Protein AF-A0A0A0IX24-F1 (afdb_monomer)

pLDDT: mean 94.9, std 3.78, range [80.94, 98.5]

Sequence (81 aa):
LAQNGDAVLVDVRSAEERKFVGHIPGTVHVPWATGTSLTRNPRFVRELEAKVASAGGKDAVVLLLCRSGKRSALAAEAAAK

Mean predicted aligned error: 2.62 Å

Secondary structure (DSSP, 8-state):
-GGGTSSEEEE-S-HHHHHHH---TT-EE--SEETTTTEE-TTHHHHHHHHHGGGTGGG--EEEE-SSSHHHHHHHHHH--

Foldseek 3Di:
DPVVLQAAEEEQDEPVCCVPVNDDPPHHYQHCAYDPVRHGDPCRLVVVQVRCVVQVRLPGHYDYDYDPCPSSVVSVVVNVD

Radius of gyration: 12.0 Å; Cα contacts (8 Å, |Δi|>4): 113; chains: 1; bounding box: 24×26×27 Å

InterPro domains:
  IPR001763 Rhodanese-like domain [PF00581] (3-79)
  IPR001763 Rhodanese-like domain [PS50206] (3-81)
  IPR036873 Rhodanese-like domain superfamily [G3DSA:3.40.250.10] (1-81)
  IPR036873 Rhodanese-like domain superfamily [SSF52821] (2-79)
  IPR052367 Thiosulfate Sulfurtransferase/Rhodanese-like Domain-Containing Protein [PTHR45431] (7-77)

Solvent-accessible surface area (backbone atoms only — not comparable to full-atom values): 4763 Å² total; per-residue (Å²): 84,58,94,72,68,65,26,49,44,31,38,32,47,25,69,64,54,39,70,76,77,48,76,70,86,91,49,46,79,49,39,52,20,42,66,95,84,52,44,75,40,91,56,37,59,65,52,43,50,65,69,33,45,91,61,56,35,91,77,32,49,74,44,65,38,46,95,80,50,67,64,24,50,56,50,48,60,61,66,76,108

Organism: NCBI:txid1385519

Nearest PDB structures (foldseek):
  8w14-assembly1_B-2  TM=9.873E-01  e=1.596E-09  Acinetobacter baumannii 118362
  8w14-assembly1_A  TM=9.878E-01  e=1.705E-09  Acinetobacter baumannii 118362
  7y4d-assembly2_B  TM=5.767E-01  e=3.417E-01  Homo sapiens
  6g86-assembly1_A  TM=5.475E-01  e=1.457E+00  Saccharomyces cerevisiae
  4erc-assembly1_A  TM=4.656E-01  e=1.662E+00  Homo sapiens

Structure (mmCIF, N/CA/C/O backbone):
data_AF-A0A0A0IX24-F1
#
_entry.id   AF-A0A0A0IX24-F1
#
loop_
_atom_site.group_PDB
_atom_site.id
_atom_site.type_symbol
_atom_site.label_atom_id
_atom_site.label_alt_id
_atom_site.label_comp_id
_atom_site.label_asym_id
_atom_site.label_entity_id
_atom_site.label_seq_id
_atom_site.pdbx_PDB_ins_code
_atom_site.Cartn_x
_atom_site.Cartn_y
_atom_site.Cartn_z
_atom_site.occupancy
_atom_site.B_iso_or_equiv
_atom_site.auth_seq_id
_atom_site.auth_comp_id
_atom_site.auth_asym_id
_atom_site.auth_atom_id
_atom_site.pdbx_PDB_model_num
ATOM 1 N N . LEU A 1 1 ? -12.866 9.557 4.182 1.00 81.75 1 LEU A N 1
ATOM 2 C CA . LEU A 1 1 ? -11.958 8.448 4.555 1.00 81.75 1 LEU A CA 1
ATOM 3 C C . LEU A 1 1 ? -10.516 8.931 4.665 1.00 81.75 1 LEU A C 1
ATOM 5 O O . LEU A 1 1 ? -10.228 9.577 5.654 1.00 81.75 1 LEU A O 1
ATOM 9 N N . ALA A 1 2 ? -9.628 8.737 3.678 1.00 83.81 2 ALA A N 1
ATOM 10 C CA . ALA A 1 2 ? -8.201 9.070 3.857 1.00 83.81 2 ALA A CA 1
ATOM 11 C C . ALA A 1 2 ? -7.926 10.555 4.173 1.00 83.81 2 ALA A C 1
ATOM 13 O O . ALA A 1 2 ? -7.222 10.858 5.126 1.00 83.81 2 ALA A O 1
ATOM 14 N N . GLN A 1 3 ? -8.517 11.490 3.420 1.00 86.12 3 GLN A N 1
ATOM 15 C CA . GLN A 1 3 ? -8.351 12.932 3.682 1.00 86.12 3 GLN A CA 1
ATOM 16 C C . GLN A 1 3 ? -8.993 13.385 5.003 1.00 86.12 3 GLN A C 1
ATOM 18 O O . GLN A 1 3 ? -8.581 14.389 5.569 1.00 86.12 3 GLN A O 1
ATOM 23 N N . ASN A 1 4 ? -9.972 12.629 5.503 1.00 88.94 4 ASN A N 1
ATOM 24 C CA . ASN A 1 4 ? -10.671 12.921 6.754 1.00 88.94 4 ASN A CA 1
ATOM 25 C C . ASN A 1 4 ? -9.963 12.299 7.971 1.00 88.94 4 ASN A C 1
ATOM 27 O O . ASN A 1 4 ? -10.409 12.498 9.092 1.00 88.94 4 ASN A O 1
ATOM 31 N N . GLY A 1 5 ? -8.898 11.516 7.760 1.00 87.25 5 GLY A N 1
ATOM 32 C 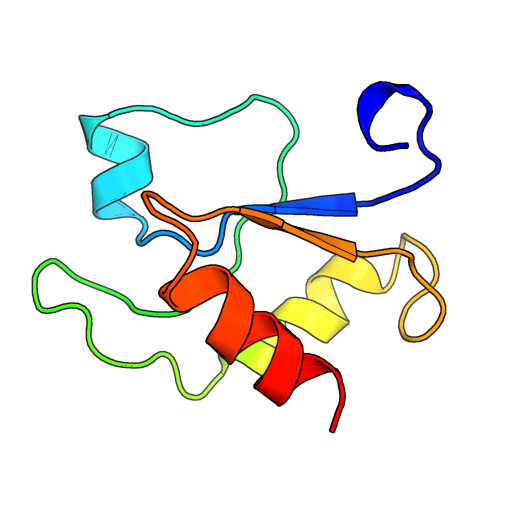CA . GLY A 1 5 ? -8.218 10.775 8.823 1.00 87.25 5 GLY A CA 1
ATOM 33 C C . GLY A 1 5 ? -8.891 9.457 9.225 1.00 87.25 5 GLY A C 1
ATOM 34 O O . GLY A 1 5 ? -8.333 8.735 10.041 1.00 87.25 5 GLY A O 1
ATOM 35 N N . ASP A 1 6 ? -10.026 9.088 8.621 1.00 92.31 6 ASP A N 1
ATOM 36 C CA . ASP A 1 6 ? -10.752 7.851 8.963 1.00 92.31 6 ASP A CA 1
ATOM 37 C C . ASP A 1 6 ? -10.072 6.577 8.430 1.00 92.31 6 ASP A C 1
ATOM 39 O O . ASP A 1 6 ? -10.530 5.473 8.708 1.00 92.31 6 ASP A O 1
ATOM 43 N N . ALA A 1 7 ? -9.049 6.708 7.577 1.00 95.12 7 ALA A N 1
ATOM 44 C CA . ALA A 1 7 ? -8.366 5.571 6.966 1.00 95.12 7 ALA A CA 1
ATOM 45 C C . ALA A 1 7 ? -6.905 5.875 6.620 1.00 95.12 7 ALA A C 1
ATOM 47 O O . ALA A 1 7 ? -6.564 6.988 6.213 1.00 95.12 7 ALA A O 1
ATOM 48 N N . VAL A 1 8 ? -6.058 4.845 6.671 1.00 96.12 8 VAL A N 1
ATOM 49 C CA . VAL A 1 8 ? -4.660 4.915 6.231 1.00 96.12 8 VAL A CA 1
ATOM 50 C C . VAL A 1 8 ? -4.563 4.525 4.762 1.00 96.12 8 VAL A C 1
ATOM 52 O O . VAL A 1 8 ? -4.897 3.403 4.384 1.00 96.12 8 VAL A O 1
ATOM 55 N N . LEU A 1 9 ? -4.066 5.436 3.924 1.00 97.44 9 LEU A N 1
ATOM 56 C CA . LEU A 1 9 ? -3.769 5.135 2.526 1.00 97.44 9 LEU A CA 1
ATOM 57 C C . LEU A 1 9 ? -2.357 4.547 2.400 1.00 97.44 9 LEU A C 1
ATOM 59 O O . LEU A 1 9 ? -1.361 5.211 2.699 1.00 97.44 9 LEU A O 1
ATOM 63 N N . VAL A 1 10 ? -2.283 3.304 1.929 1.00 97.94 10 VAL A N 1
ATOM 64 C CA . VAL A 1 10 ? -1.046 2.544 1.749 1.00 97.94 10 VAL A CA 1
ATOM 65 C C . VAL A 1 10 ? -0.796 2.321 0.258 1.00 97.94 10 VAL A C 1
ATOM 67 O O . VAL A 1 10 ? -1.568 1.656 -0.433 1.00 97.94 10 VAL A O 1
ATOM 70 N N . ASP A 1 11 ? 0.309 2.860 -0.249 1.00 98.31 11 ASP A N 1
ATOM 71 C CA . ASP A 1 11 ? 0.806 2.578 -1.595 1.00 98.31 11 ASP A CA 1
ATOM 72 C C . ASP A 1 11 ? 1.565 1.245 -1.568 1.00 98.31 11 ASP A C 1
ATOM 74 O O . ASP A 1 11 ? 2.554 1.103 -0.842 1.00 98.31 11 ASP A O 1
ATOM 78 N N . VAL A 1 12 ? 1.100 0.261 -2.344 1.00 98.50 12 VAL A N 1
ATOM 79 C CA . VAL A 1 12 ? 1.736 -1.063 -2.447 1.00 98.50 12 VAL A CA 1
ATOM 80 C C . VAL A 1 12 ? 2.584 -1.237 -3.705 1.00 98.50 12 VAL A C 1
ATOM 82 O O . VAL A 1 12 ? 3.075 -2.337 -3.982 1.00 98.50 12 VAL A O 1
ATOM 85 N N . ARG A 1 13 ? 2.756 -0.170 -4.495 1.00 98.00 13 ARG A N 1
ATOM 86 C CA . ARG A 1 13 ? 3.655 -0.169 -5.656 1.00 98.00 13 ARG A CA 1
ATOM 87 C C . ARG A 1 13 ? 5.109 -0.341 -5.228 1.00 98.00 13 ARG A C 1
ATOM 89 O O . ARG A 1 13 ? 5.476 -0.133 -4.067 1.00 98.00 13 ARG A O 1
ATOM 96 N N . SER A 1 14 ? 5.950 -0.716 -6.185 1.00 97.44 14 SER A N 1
ATOM 97 C CA . SER A 1 14 ? 7.382 -0.825 -5.940 1.00 97.44 14 SER A CA 1
ATOM 98 C C . SER A 1 14 ? 7.999 0.555 -5.658 1.00 97.44 14 SER A C 1
ATOM 100 O O . SER A 1 14 ? 7.409 1.603 -5.951 1.00 97.44 14 SER A O 1
ATOM 102 N N . ALA A 1 15 ? 9.193 0.577 -5.063 1.00 96.62 15 ALA A N 1
ATOM 103 C CA . ALA A 1 15 ? 9.909 1.829 -4.816 1.00 96.62 15 ALA A CA 1
ATOM 104 C C . ALA A 1 15 ? 10.262 2.545 -6.133 1.00 96.62 15 ALA A C 1
ATOM 106 O O . ALA A 1 15 ? 10.186 3.769 -6.219 1.00 96.62 15 ALA A O 1
ATOM 107 N N . GLU A 1 16 ? 10.581 1.771 -7.169 1.00 95.62 16 GLU A N 1
ATOM 108 C CA . GLU A 1 16 ? 10.906 2.240 -8.513 1.00 95.62 16 GLU A CA 1
ATOM 109 C C . GLU A 1 16 ? 9.705 2.958 -9.138 1.00 95.62 16 GLU A C 1
ATOM 111 O O . GLU A 1 16 ? 9.838 4.090 -9.597 1.00 95.62 16 GLU A O 1
ATOM 116 N N . GLU A 1 17 ? 8.506 2.367 -9.076 1.00 96.00 17 GLU A N 1
ATOM 117 C CA . GLU A 1 17 ? 7.284 3.014 -9.571 1.00 96.00 17 GLU A CA 1
ATOM 118 C C . GLU A 1 17 ? 7.032 4.363 -8.887 1.00 96.00 17 GLU A C 1
ATOM 120 O O . GLU A 1 17 ? 6.714 5.346 -9.559 1.00 96.00 17 GLU A O 1
ATOM 125 N N . ARG A 1 18 ? 7.208 4.437 -7.559 1.00 96.31 18 ARG A N 1
ATOM 126 C CA . ARG A 1 18 ? 7.047 5.693 -6.805 1.00 96.31 18 ARG A CA 1
ATOM 127 C C . ARG A 1 18 ? 8.108 6.726 -7.169 1.00 96.31 18 ARG A C 1
ATOM 129 O O . ARG A 1 18 ? 7.803 7.917 -7.185 1.00 96.31 18 ARG A O 1
ATOM 136 N N . LYS A 1 19 ? 9.339 6.287 -7.447 1.00 95.06 19 LYS A N 1
ATOM 137 C CA . LYS A 1 19 ? 10.451 7.172 -7.806 1.00 95.06 19 LYS A CA 1
ATOM 138 C C . LYS A 1 19 ? 10.295 7.754 -9.210 1.00 95.06 19 LYS A C 1
ATOM 140 O O . LYS A 1 19 ? 10.556 8.939 -9.381 1.00 95.06 19 LYS A O 1
ATOM 145 N N . PHE A 1 20 ? 9.883 6.942 -10.184 1.00 93.69 20 PHE A N 1
ATOM 146 C CA . PHE A 1 20 ? 9.812 7.354 -11.589 1.00 93.69 20 PHE A CA 1
ATOM 147 C C . PHE A 1 20 ? 8.494 8.036 -11.966 1.00 93.69 20 PHE A C 1
ATOM 149 O O . PHE A 1 20 ? 8.502 8.940 -12.793 1.00 93.69 20 PHE A O 1
ATOM 156 N N . VAL A 1 21 ? 7.370 7.622 -11.372 1.00 95.06 21 VAL A N 1
ATOM 157 C CA . VAL A 1 21 ? 6.034 8.155 -11.712 1.00 95.06 21 VAL A CA 1
ATOM 158 C C . VAL A 1 21 ? 5.535 9.154 -10.667 1.00 95.06 21 VAL A C 1
ATOM 160 O O . VAL A 1 21 ? 4.664 9.972 -10.945 1.00 95.06 21 VAL A O 1
ATOM 163 N N . GLY A 1 22 ? 6.079 9.098 -9.452 1.00 96.38 22 GLY A N 1
ATOM 164 C CA . GLY A 1 22 ? 5.596 9.862 -8.309 1.00 96.38 22 GLY A CA 1
ATOM 165 C C . G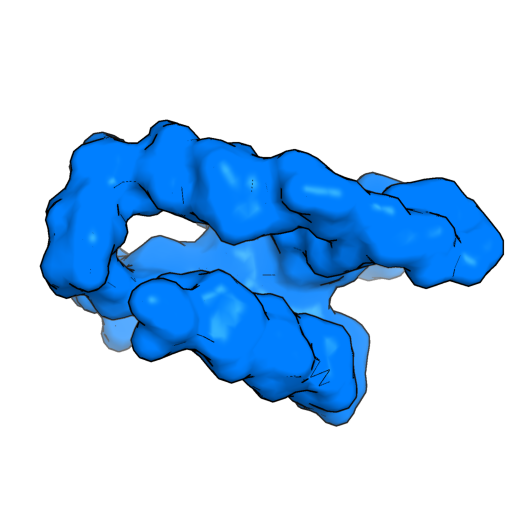LY A 1 22 ? 4.633 9.066 -7.429 1.00 96.38 22 GLY A C 1
ATOM 166 O O . GLY A 1 22 ? 4.355 7.878 -7.640 1.00 96.38 22 GLY A O 1
ATOM 167 N N . HIS A 1 23 ? 4.141 9.725 -6.386 1.00 96.75 23 HIS A N 1
ATOM 168 C CA . HIS A 1 23 ? 3.260 9.141 -5.380 1.00 96.75 23 HIS A CA 1
ATOM 169 C C . HIS A 1 23 ? 2.363 10.211 -4.762 1.00 96.75 23 HIS A C 1
ATOM 171 O O . HIS A 1 23 ? 2.635 11.404 -4.872 1.00 96.75 23 HIS A O 1
ATOM 177 N N . ILE A 1 24 ? 1.304 9.763 -4.094 1.00 95.06 24 ILE A N 1
ATOM 178 C CA . ILE A 1 24 ? 0.401 10.646 -3.362 1.00 95.06 24 ILE A CA 1
ATOM 179 C C . ILE A 1 24 ? 1.096 11.055 -2.049 1.00 95.06 24 ILE A C 1
ATOM 181 O O . ILE A 1 24 ? 1.539 10.174 -1.307 1.00 95.06 24 ILE A O 1
ATOM 185 N N . PRO A 1 25 ? 1.231 12.355 -1.738 1.00 93.38 25 PRO A N 1
ATOM 186 C CA . PRO A 1 25 ? 1.808 12.796 -0.471 1.00 93.38 25 PRO A CA 1
ATOM 187 C C . PRO A 1 25 ? 1.056 12.228 0.739 1.00 93.38 25 PRO A C 1
ATOM 189 O O . PRO A 1 25 ? -0.160 12.059 0.703 1.00 93.38 25 PRO A O 1
ATOM 192 N N . GLY A 1 26 ? 1.781 11.924 1.816 1.00 91.12 26 GLY A N 1
ATOM 193 C CA . GLY A 1 26 ? 1.196 11.403 3.058 1.00 91.12 26 GLY A CA 1
ATOM 194 C C . GLY A 1 26 ? 0.847 9.909 3.047 1.00 91.12 26 GLY A C 1
ATOM 195 O O . GLY A 1 26 ? 0.487 9.373 4.091 1.00 91.12 26 GLY A O 1
ATOM 196 N N . THR A 1 27 ? 0.993 9.202 1.921 1.00 95.25 27 THR A N 1
ATOM 197 C CA . THR A 1 27 ? 0.768 7.748 1.900 1.00 95.25 27 THR A CA 1
ATOM 198 C C . THR A 1 27 ? 1.873 6.986 2.609 1.00 95.25 27 THR A C 1
ATOM 200 O O . THR A 1 27 ? 3.063 7.234 2.381 1.00 95.25 27 THR A O 1
ATOM 203 N N . VAL A 1 28 ? 1.476 5.963 3.356 1.00 96.75 28 VAL A N 1
ATOM 204 C CA . VAL A 1 28 ? 2.382 4.928 3.853 1.00 96.75 28 VAL A CA 1
ATOM 205 C C . VAL A 1 28 ? 2.825 4.054 2.680 1.00 96.75 28 VAL A C 1
ATOM 207 O O . VAL A 1 28 ? 2.045 3.770 1.776 1.00 96.75 28 VAL A O 1
ATOM 210 N N . HIS A 1 29 ? 4.082 3.613 2.674 1.00 97.88 29 HIS A N 1
ATOM 211 C CA . HIS A 1 29 ? 4.602 2.730 1.630 1.00 97.88 29 HIS A CA 1
ATOM 212 C C . HIS A 1 29 ? 4.955 1.366 2.194 1.00 97.88 29 HIS A C 1
ATOM 214 O O . HIS A 1 29 ? 5.800 1.264 3.085 1.00 97.88 29 HIS A O 1
ATOM 220 N N . VAL A 1 30 ? 4.312 0.336 1.646 1.00 98.19 30 VAL A N 1
ATOM 221 C CA . VAL A 1 30 ? 4.585 -1.071 1.951 1.00 98.19 30 VAL A CA 1
ATOM 222 C C . VAL A 1 30 ? 4.535 -1.837 0.631 1.00 98.19 30 VAL A C 1
ATOM 224 O O . VAL A 1 30 ? 3.451 -2.193 0.168 1.00 98.19 30 VAL A O 1
ATOM 227 N N . PRO A 1 31 ? 5.679 -2.055 -0.037 1.00 97.94 31 PRO A N 1
ATOM 228 C CA . PRO A 1 31 ? 5.684 -2.627 -1.373 1.00 97.94 31 PRO A CA 1
ATOM 229 C C . PRO A 1 31 ? 5.175 -4.070 -1.343 1.00 97.94 31 PRO A C 1
ATOM 231 O O . PRO A 1 31 ? 5.724 -4.925 -0.643 1.00 97.94 31 PRO A O 1
ATOM 234 N N . TRP A 1 32 ? 4.164 -4.360 -2.163 1.00 98.25 32 TRP A N 1
ATOM 235 C CA . TRP A 1 32 ? 3.715 -5.730 -2.423 1.00 98.25 32 TRP A CA 1
ATOM 236 C C . TRP A 1 32 ? 4.801 -6.554 -3.117 1.00 98.25 32 TRP A C 1
ATOM 238 O O . TRP A 1 32 ? 4.959 -7.752 -2.881 1.00 98.25 32 TRP A O 1
ATOM 248 N N . ALA A 1 33 ? 5.558 -5.890 -3.983 1.00 97.31 33 ALA A N 1
ATOM 249 C CA . ALA A 1 33 ? 6.657 -6.451 -4.738 1.00 97.31 33 ALA A CA 1
ATOM 250 C C . ALA A 1 33 ? 7.776 -5.413 -4.881 1.00 97.31 33 ALA A C 1
ATOM 252 O O . ALA A 1 33 ? 7.512 -4.208 -4.876 1.00 97.31 33 ALA A O 1
ATOM 253 N N . THR A 1 34 ? 9.013 -5.882 -5.003 1.00 94.06 34 THR A N 1
ATOM 254 C CA . THR A 1 34 ? 10.221 -5.053 -5.041 1.00 94.06 34 THR A CA 1
ATOM 255 C C . THR A 1 34 ? 10.984 -5.230 -6.349 1.00 94.06 34 THR A C 1
ATOM 257 O O . THR A 1 34 ? 10.896 -6.271 -7.007 1.00 94.06 34 THR A O 1
ATOM 260 N N . GLY A 1 35 ? 11.758 -4.205 -6.712 1.00 89.81 35 GLY A N 1
ATOM 261 C CA . GLY A 1 35 ? 1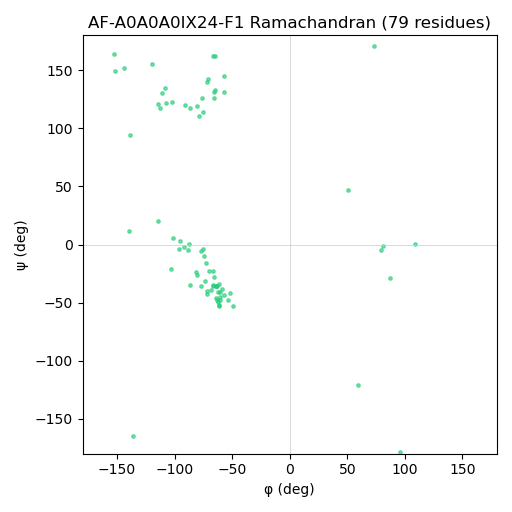2.555 -4.213 -7.928 1.00 89.81 35 GLY A CA 1
ATOM 262 C C . GLY A 1 35 ? 11.720 -4.057 -9.196 1.00 89.81 35 GLY A C 1
ATOM 263 O O . GLY A 1 35 ? 10.490 -4.160 -9.206 1.00 89.81 35 GLY A O 1
ATOM 264 N N . THR A 1 36 ? 12.420 -3.865 -10.309 1.00 88.94 36 THR A N 1
ATOM 265 C CA . THR A 1 36 ? 11.824 -3.806 -11.651 1.00 88.94 36 THR A CA 1
ATOM 266 C C . THR A 1 36 ? 11.212 -5.140 -12.080 1.00 88.94 36 THR A C 1
ATOM 268 O O . THR A 1 36 ? 10.235 -5.152 -12.822 1.00 88.94 36 THR A O 1
ATOM 271 N N . SER A 1 37 ? 11.728 -6.256 -11.559 1.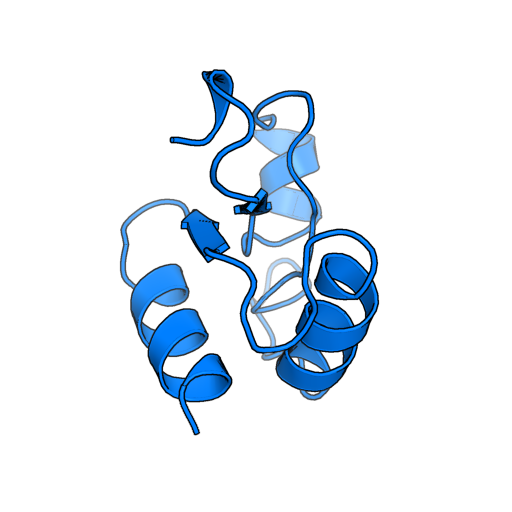00 93.12 37 SER A N 1
ATOM 272 C CA . SER A 1 37 ? 11.190 -7.601 -11.796 1.00 93.12 37 SER A CA 1
ATOM 273 C C . SER A 1 37 ? 9.907 -7.906 -11.014 1.00 93.12 37 SER A C 1
ATOM 275 O O . SER A 1 37 ? 9.340 -8.981 -11.193 1.00 93.12 37 SER A O 1
ATOM 277 N N . LEU A 1 38 ? 9.441 -6.993 -10.148 1.00 93.75 38 LEU A N 1
ATOM 278 C CA . LEU A 1 38 ? 8.270 -7.182 -9.283 1.00 93.75 38 LEU A CA 1
ATOM 279 C C . LEU A 1 38 ? 8.323 -8.499 -8.488 1.00 93.75 38 LEU A C 1
ATOM 281 O O . LEU A 1 38 ? 7.330 -9.225 -8.373 1.00 93.75 38 LEU A O 1
ATOM 285 N N . THR A 1 39 ? 9.478 -8.777 -7.884 1.00 96.44 39 THR A N 1
ATOM 286 C CA . THR A 1 39 ? 9.660 -9.934 -7.007 1.00 96.44 39 THR A CA 1
ATOM 287 C C . THR A 1 39 ? 8.799 -9.772 -5.762 1.00 96.44 39 THR A C 1
ATOM 289 O O . THR A 1 39 ? 8.803 -8.719 -5.123 1.00 96.44 39 THR A O 1
ATOM 292 N N . ARG A 1 40 ? 8.040 -10.811 -5.402 1.00 97.06 40 ARG A N 1
ATOM 293 C CA . ARG A 1 40 ? 7.125 -10.763 -4.258 1.00 97.06 40 ARG A CA 1
ATOM 294 C C . ARG A 1 40 ? 7.870 -10.408 -2.965 1.00 97.06 40 ARG A C 1
ATOM 296 O O . ARG A 1 40 ? 8.866 -11.044 -2.644 1.00 97.06 40 ARG A O 1
ATOM 303 N N . ASN A 1 41 ? 7.348 -9.446 -2.198 1.00 97.56 41 ASN A N 1
ATOM 304 C CA . ASN A 1 41 ? 7.835 -9.148 -0.855 1.00 97.56 41 ASN A CA 1
ATOM 305 C C . ASN A 1 41 ? 7.270 -10.174 0.151 1.00 97.56 41 ASN A C 1
ATOM 307 O O . ASN A 1 41 ? 6.066 -10.140 0.433 1.00 97.56 41 ASN A O 1
ATOM 311 N N . PRO A 1 42 ? 8.094 -11.074 0.725 1.00 96.81 42 PRO A N 1
ATOM 312 C CA . PRO A 1 42 ? 7.622 -12.058 1.700 1.00 96.81 42 PRO A CA 1
ATOM 313 C C . PRO A 1 42 ? 7.288 -11.430 3.060 1.00 96.81 42 PRO A C 1
ATOM 315 O O . PRO A 1 42 ? 6.615 -12.048 3.876 1.00 96.81 42 PRO A O 1
ATOM 318 N N . ARG A 1 43 ? 7.740 -10.196 3.317 1.00 97.19 43 ARG A N 1
ATOM 319 C CA . ARG A 1 43 ? 7.535 -9.485 4.586 1.00 97.19 43 ARG A CA 1
ATOM 320 C C . ARG A 1 43 ? 6.324 -8.555 4.567 1.00 97.19 43 ARG A C 1
ATOM 322 O O . ARG A 1 43 ? 6.091 -7.882 5.563 1.00 97.19 43 ARG A O 1
ATOM 329 N N . PHE A 1 44 ? 5.562 -8.530 3.470 1.00 98.00 44 PHE A N 1
ATOM 330 C CA . PHE A 1 44 ? 4.486 -7.562 3.245 1.00 98.00 44 PHE A CA 1
ATOM 331 C C . PHE A 1 44 ? 3.518 -7.439 4.429 1.00 98.00 44 PHE A C 1
ATOM 333 O O . PHE A 1 44 ? 3.319 -6.337 4.921 1.00 98.00 44 PHE A O 1
ATOM 340 N N . VAL A 1 45 ? 2.954 -8.554 4.908 1.00 97.19 45 VAL A N 1
ATOM 341 C CA . VAL A 1 45 ? 1.947 -8.535 5.987 1.00 97.19 45 VAL A CA 1
ATOM 342 C C . VAL A 1 45 ? 2.541 -7.954 7.268 1.00 97.19 45 VAL A C 1
ATOM 344 O O . VAL A 1 45 ? 2.007 -6.998 7.816 1.00 97.19 45 VAL A O 1
ATOM 347 N N . ARG A 1 46 ? 3.716 -8.443 7.677 1.00 96.88 46 ARG A N 1
ATOM 348 C CA . ARG A 1 46 ? 4.417 -7.951 8.871 1.00 96.88 46 ARG A CA 1
ATOM 349 C C . ARG A 1 46 ? 4.764 -6.462 8.772 1.00 96.88 46 ARG A C 1
ATOM 351 O O . ARG A 1 46 ? 4.682 -5.732 9.753 1.00 96.88 46 ARG A O 1
ATOM 358 N N . GLU A 1 47 ? 5.206 -6.012 7.600 1.00 97.62 47 GLU A N 1
ATOM 359 C CA . GLU A 1 47 ? 5.522 -4.601 7.358 1.00 97.62 47 GLU A CA 1
ATOM 360 C C . GLU A 1 47 ? 4.263 -3.731 7.369 1.00 97.62 47 GLU A C 1
ATOM 362 O O . GLU A 1 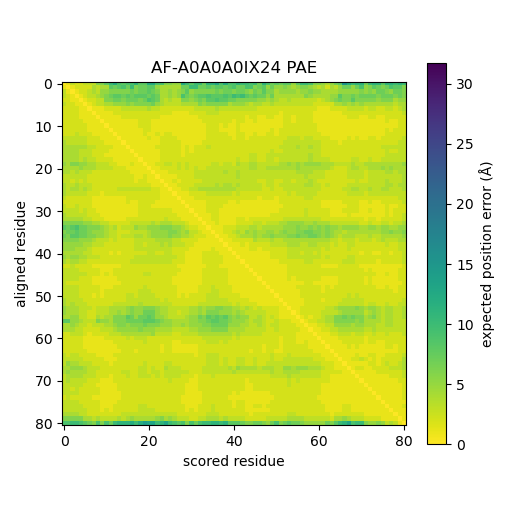47 ? 4.300 -2.634 7.924 1.00 97.62 47 GLU A O 1
ATOM 367 N N . LEU A 1 48 ? 3.156 -4.225 6.809 1.00 97.31 48 LEU A N 1
ATOM 368 C CA . LEU A 1 48 ? 1.863 -3.551 6.841 1.00 97.31 48 LEU A CA 1
ATOM 369 C C . LEU A 1 48 ? 1.379 -3.376 8.279 1.00 97.31 48 LEU A C 1
ATOM 371 O O . LEU A 1 48 ? 1.133 -2.243 8.683 1.00 97.31 48 LEU A O 1
ATOM 375 N N . GLU A 1 49 ? 1.327 -4.458 9.059 1.00 96.12 49 GLU A N 1
ATOM 376 C CA . GLU A 1 49 ? 0.921 -4.437 10.470 1.00 96.12 49 GLU A CA 1
ATOM 377 C C . GLU A 1 49 ? 1.743 -3.429 11.280 1.00 96.12 49 GLU A C 1
ATOM 379 O O . GLU A 1 49 ? 1.189 -2.578 11.976 1.00 96.12 49 GLU A O 1
ATOM 384 N N . ALA A 1 50 ? 3.071 -3.457 11.129 1.00 96.62 50 ALA A N 1
ATOM 385 C CA . ALA A 1 50 ? 3.956 -2.526 11.823 1.00 96.62 50 ALA A CA 1
ATOM 386 C C . ALA A 1 50 ? 3.694 -1.060 11.438 1.00 96.62 50 ALA A C 1
ATOM 388 O O . ALA A 1 50 ? 3.835 -0.164 12.270 1.00 96.62 50 ALA A O 1
ATOM 389 N N . LYS A 1 51 ? 3.319 -0.796 10.182 1.00 96.19 51 LYS A N 1
ATOM 390 C CA . LYS A 1 51 ? 3.066 0.561 9.685 1.00 96.19 51 LYS A CA 1
ATOM 391 C C . LYS A 1 51 ? 1.687 1.104 10.051 1.00 96.19 51 LYS A C 1
ATOM 393 O O . LYS A 1 51 ? 1.550 2.321 10.130 1.00 96.19 51 LYS A O 1
ATOM 398 N N . VAL A 1 52 ? 0.697 0.242 10.275 1.00 95.88 52 VAL A N 1
ATOM 399 C CA . VAL A 1 52 ? -0.659 0.654 10.684 1.00 95.88 52 VAL A CA 1
ATOM 400 C C . VAL A 1 52 ? -0.875 0.581 12.198 1.00 95.88 52 VAL A C 1
ATOM 402 O O . VAL A 1 52 ? -1.911 1.021 12.689 1.00 95.88 52 VAL A O 1
ATOM 405 N N . ALA A 1 53 ? 0.113 0.098 12.960 1.00 95.38 53 ALA A N 1
ATOM 406 C CA . ALA A 1 53 ? 0.049 -0.028 14.417 1.00 95.38 53 ALA A CA 1
ATOM 407 C C . ALA A 1 53 ? -0.365 1.274 15.128 1.00 95.38 53 ALA A C 1
ATOM 409 O O . ALA A 1 53 ? -1.209 1.245 16.019 1.00 95.38 53 ALA A O 1
ATOM 410 N N . SER A 1 54 ? 0.158 2.429 14.703 1.00 91.12 54 SER A N 1
ATOM 411 C CA . SER A 1 54 ? -0.188 3.733 15.292 1.00 91.12 54 SER A CA 1
ATOM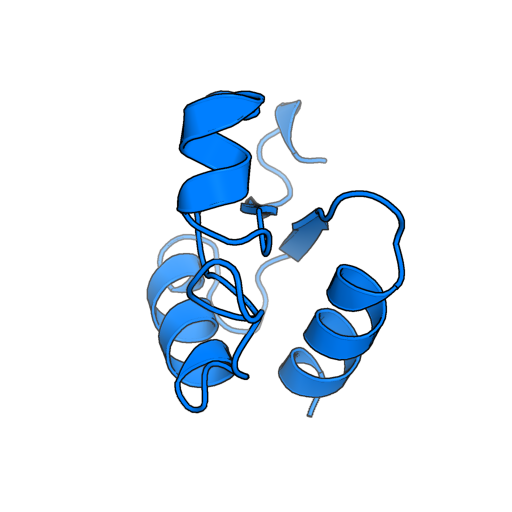 412 C C . SER A 1 54 ? -1.549 4.285 14.850 1.00 91.12 54 SER A C 1
ATOM 414 O O . SER A 1 54 ? -1.957 5.335 15.331 1.00 91.12 54 SER A O 1
ATOM 416 N N . ALA A 1 55 ? -2.226 3.621 13.913 1.00 90.25 55 ALA A N 1
ATOM 417 C CA . ALA A 1 55 ? -3.487 4.054 13.315 1.00 90.25 55 ALA A CA 1
ATOM 418 C C . ALA A 1 55 ? -4.664 3.121 13.660 1.00 90.25 55 ALA A C 1
ATOM 420 O O . ALA A 1 55 ? -5.665 3.109 12.951 1.00 90.25 55 ALA A O 1
ATOM 421 N N . GLY A 1 56 ? -4.531 2.324 14.726 1.00 91.19 56 GLY A N 1
ATOM 422 C CA . GLY A 1 56 ? -5.539 1.347 15.159 1.00 91.19 56 GLY A CA 1
ATOM 423 C C . GLY A 1 56 ? -5.142 -0.115 14.938 1.00 91.19 56 GLY A C 1
ATOM 424 O O . GLY A 1 56 ? -5.902 -1.012 15.285 1.00 91.19 56 GLY A O 1
ATOM 425 N N . GLY A 1 57 ? -3.949 -0.388 14.394 1.00 90.81 57 GLY A N 1
ATOM 426 C CA . GLY A 1 57 ? -3.444 -1.753 14.240 1.00 90.81 57 GLY A CA 1
ATOM 427 C C . GLY A 1 57 ? -4.362 -2.613 13.372 1.00 90.81 57 GLY A C 1
ATOM 428 O O . GLY A 1 57 ? -4.603 -2.280 12.215 1.00 90.81 57 GLY A O 1
ATOM 429 N N . LYS A 1 58 ? -4.864 -3.722 13.927 1.00 88.56 58 LYS A N 1
ATOM 430 C CA . LYS A 1 58 ? -5.762 -4.648 13.217 1.00 88.56 58 LYS A CA 1
ATOM 431 C C . LYS A 1 58 ? -7.158 -4.073 12.960 1.00 88.56 58 LYS A C 1
ATOM 433 O O . LYS A 1 58 ? -7.810 -4.510 12.020 1.00 88.56 58 LYS A O 1
ATOM 438 N N . ASP A 1 59 ? -7.574 -3.082 13.745 1.00 91.69 59 ASP A N 1
ATOM 439 C CA . ASP A 1 59 ? -8.867 -2.407 13.596 1.00 91.69 59 ASP A CA 1
ATOM 440 C C . ASP A 1 59 ? -8.775 -1.167 12.688 1.00 91.69 59 ASP A C 1
ATOM 442 O O . ASP A 1 59 ? -9.776 -0.499 12.422 1.00 91.69 59 ASP A O 1
ATOM 446 N N . ALA A 1 60 ? -7.573 -0.836 12.202 1.00 94.38 60 ALA A N 1
ATOM 447 C CA . ALA A 1 60 ? -7.368 0.293 11.310 1.00 94.38 60 ALA A CA 1
ATOM 448 C C . ALA A 1 60 ? -8.086 0.069 9.970 1.00 94.38 60 ALA A C 1
ATOM 450 O O . ALA A 1 60 ? -7.920 -0.963 9.316 1.00 94.38 60 ALA A O 1
ATOM 451 N N . VAL A 1 61 ? -8.812 1.082 9.493 1.00 95.88 61 VAL A N 1
ATOM 452 C CA . VAL A 1 61 ? -9.334 1.078 8.122 1.00 95.88 61 VAL A CA 1
ATOM 453 C C . VAL A 1 61 ? -8.180 1.379 7.166 1.00 95.88 61 VAL A C 1
ATOM 455 O O . VAL A 1 61 ? -7.619 2.477 7.166 1.00 95.88 61 VAL A O 1
ATOM 458 N N . VAL A 1 62 ? -7.816 0.405 6.332 1.00 96.88 62 VAL A N 1
ATOM 459 C CA . VAL A 1 62 ? -6.693 0.517 5.389 1.00 96.88 62 VAL A CA 1
ATOM 460 C C . VAL A 1 62 ? -7.200 0.566 3.952 1.00 96.88 62 VAL A C 1
ATOM 462 O O . VAL A 1 62 ? -7.968 -0.286 3.513 1.00 96.88 62 VAL A O 1
ATOM 465 N N 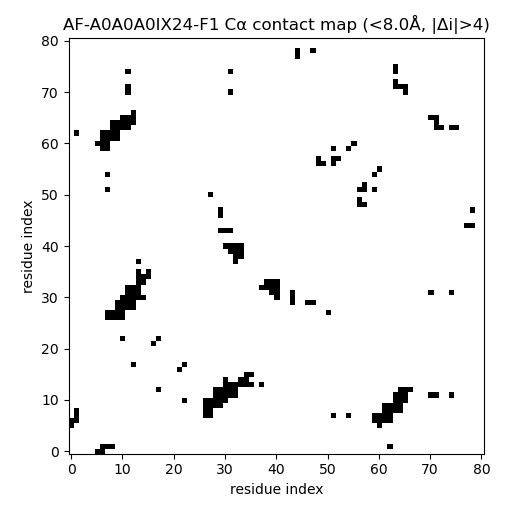. LEU A 1 63 ? -6.721 1.548 3.188 1.00 97.25 63 LEU A N 1
ATOM 466 C CA . LEU A 1 63 ? -6.959 1.664 1.751 1.00 97.25 63 LEU A CA 1
ATOM 467 C C . LEU A 1 63 ? -5.675 1.314 0.999 1.00 97.25 63 LEU A C 1
ATOM 469 O O . LEU A 1 63 ? -4.644 1.953 1.197 1.00 97.25 63 LEU A O 1
ATOM 473 N N . LEU A 1 64 ? -5.733 0.313 0.120 1.00 98.00 64 LEU A N 1
ATOM 474 C CA . LEU A 1 64 ? -4.570 -0.174 -0.624 1.00 98.00 64 LEU A CA 1
ATOM 475 C C . LEU A 1 64 ? -4.581 0.354 -2.060 1.00 98.00 64 LEU A C 1
ATOM 477 O O . LEU A 1 64 ? -5.506 0.095 -2.830 1.00 98.00 64 LEU A O 1
ATOM 481 N N . LEU A 1 65 ? -3.513 1.053 -2.439 1.00 97.50 65 LEU A N 1
ATOM 482 C CA . LEU A 1 65 ? -3.331 1.643 -3.761 1.00 97.50 65 LEU A CA 1
ATOM 483 C C . LEU A 1 65 ? -2.274 0.879 -4.559 1.00 97.50 65 LEU A C 1
ATOM 485 O O . LEU A 1 65 ? -1.169 0.627 -4.084 1.00 97.50 65 LEU A O 1
ATOM 489 N N . CYS A 1 66 ? -2.575 0.593 -5.824 1.00 96.69 66 CYS A N 1
ATOM 490 C CA . CYS A 1 66 ? -1.560 0.227 -6.808 1.00 96.69 66 CYS A CA 1
ATOM 491 C C . CYS A 1 66 ? -1.811 0.944 -8.147 1.00 96.69 66 CYS A C 1
ATOM 493 O O . CYS A 1 66 ? -2.575 1.900 -8.201 1.00 96.69 66 CYS A O 1
ATOM 495 N N . ARG A 1 67 ? -1.173 0.503 -9.241 1.00 95.81 67 ARG A N 1
ATOM 496 C CA . ARG A 1 67 ? -1.363 1.102 -10.578 1.00 95.81 67 ARG A CA 1
ATOM 497 C C . ARG A 1 67 ? -2.730 0.800 -11.214 1.00 95.81 67 ARG A C 1
ATOM 499 O O . ARG A 1 67 ? -3.275 1.660 -11.887 1.00 95.81 67 ARG A O 1
ATOM 506 N N . SER A 1 68 ? -3.240 -0.425 -11.074 1.00 95.69 68 SER A N 1
ATOM 507 C CA . SER A 1 68 ? -4.389 -0.925 -11.859 1.00 95.69 68 SER A CA 1
ATOM 508 C C . SER A 1 68 ? -5.390 -1.772 -11.062 1.00 95.69 6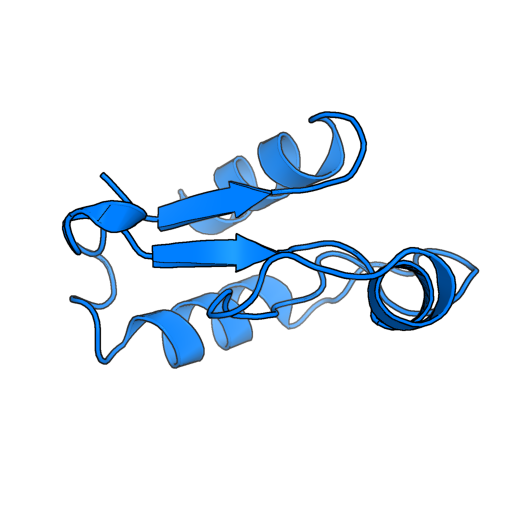8 SER A C 1
ATOM 510 O O . SER A 1 68 ? -6.211 -2.470 -11.644 1.00 95.69 68 SER A O 1
ATOM 512 N N . GLY A 1 69 ? -5.291 -1.796 -9.734 1.00 96.06 69 GLY A N 1
ATOM 513 C CA . GLY A 1 69 ? -6.159 -2.589 -8.851 1.00 96.06 69 GLY A CA 1
ATOM 514 C C . GLY A 1 69 ? -5.713 -4.038 -8.596 1.00 96.06 69 GLY A C 1
ATOM 515 O O . GLY A 1 69 ? -5.941 -4.559 -7.509 1.00 96.06 69 GLY A O 1
ATOM 516 N N . LYS A 1 70 ? -5.001 -4.691 -9.528 1.00 96.88 70 LYS A N 1
ATOM 517 C CA . LYS A 1 70 ? -4.649 -6.126 -9.396 1.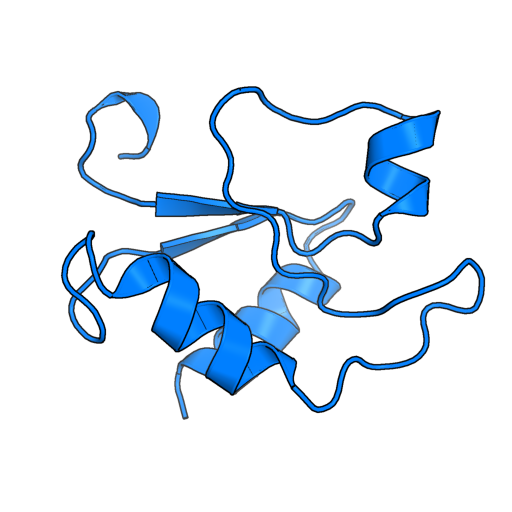00 96.88 70 LYS A CA 1
ATOM 518 C C . LYS A 1 70 ? -3.792 -6.448 -8.163 1.00 96.88 70 LYS A C 1
ATOM 520 O O . LYS A 1 70 ? -4.039 -7.428 -7.472 1.00 96.88 70 LYS A O 1
ATOM 525 N N . ARG A 1 71 ? -2.757 -5.647 -7.891 1.00 97.50 71 ARG A N 1
ATOM 526 C CA . ARG A 1 71 ? -1.840 -5.894 -6.760 1.00 97.50 71 ARG A CA 1
ATOM 527 C C . ARG A 1 71 ? -2.449 -5.496 -5.424 1.00 97.50 71 ARG A C 1
ATOM 529 O O . ARG A 1 71 ? -2.212 -6.181 -4.441 1.00 97.50 71 ARG A O 1
ATOM 536 N N . SER A 1 72 ? -3.233 -4.421 -5.396 1.00 97.94 72 SER A N 1
ATOM 537 C CA . SER A 1 72 ? -3.932 -3.988 -4.187 1.00 97.94 72 SER A CA 1
ATOM 538 C C . SER A 1 72 ? -5.010 -4.986 -3.763 1.00 97.94 72 SER A C 1
ATOM 540 O O . SER A 1 72 ? -5.149 -5.213 -2.570 1.00 97.94 72 SER A O 1
ATOM 542 N N . ALA A 1 73 ? -5.698 -5.643 -4.706 1.00 98.19 73 ALA A N 1
ATOM 543 C CA . ALA A 1 73 ? -6.639 -6.724 -4.393 1.00 98.19 73 ALA A CA 1
ATOM 544 C C . ALA A 1 73 ? -5.944 -7.907 -3.697 1.00 98.19 73 ALA A C 1
ATOM 546 O O . ALA A 1 73 ? -6.310 -8.273 -2.586 1.00 98.19 73 ALA A O 1
ATOM 547 N N . LEU A 1 74 ? -4.858 -8.423 -4.284 1.00 97.94 74 LEU A N 1
ATOM 548 C CA . LEU A 1 74 ? -4.106 -9.525 -3.676 1.00 97.94 74 LEU A CA 1
ATOM 549 C C . LEU A 1 74 ? -3.473 -9.132 -2.328 1.00 97.94 74 LEU A C 1
ATOM 551 O O . LEU A 1 74 ? -3.381 -9.953 -1.418 1.00 97.94 74 LEU A O 1
ATOM 555 N N . ALA A 1 75 ? -3.027 -7.880 -2.200 1.00 97.88 75 ALA A N 1
ATOM 556 C CA . ALA A 1 75 ? -2.529 -7.332 -0.945 1.00 97.88 75 ALA A CA 1
ATOM 557 C C . ALA A 1 75 ? -3.607 -7.302 0.141 1.00 97.88 75 ALA A C 1
ATOM 559 O O . ALA A 1 75 ? -3.316 -7.668 1.278 1.00 97.88 75 ALA A O 1
ATOM 560 N N . ALA A 1 76 ? -4.840 -6.936 -0.219 1.00 97.50 76 ALA A N 1
ATOM 561 C CA . ALA A 1 76 ? -5.983 -6.965 0.686 1.00 97.50 76 ALA A CA 1
ATOM 562 C C . ALA A 1 76 ? -6.300 -8.397 1.132 1.00 97.50 76 ALA A C 1
ATOM 564 O O . ALA A 1 76 ? -6.428 -8.647 2.324 1.00 97.50 76 ALA A O 1
ATOM 565 N N . GLU A 1 77 ? -6.337 -9.351 0.197 1.00 97.31 77 GLU A N 1
ATOM 566 C CA . GLU A 1 77 ? -6.562 -10.770 0.510 1.00 97.31 77 GLU A CA 1
ATOM 567 C C . GLU A 1 77 ? -5.508 -11.332 1.471 1.00 97.31 77 GLU A C 1
ATOM 569 O O . GLU A 1 77 ? -5.828 -12.135 2.342 1.00 97.31 77 GLU A O 1
ATOM 574 N N . ALA A 1 78 ? -4.243 -10.930 1.319 1.00 96.38 78 ALA A N 1
ATOM 575 C CA . ALA A 1 78 ? -3.176 -11.360 2.218 1.00 96.38 78 ALA A CA 1
ATOM 576 C C . ALA A 1 78 ? -3.246 -10.690 3.597 1.00 96.38 78 ALA A C 1
ATOM 578 O O . ALA A 1 78 ? -2.818 -11.301 4.567 1.00 96.38 78 ALA A O 1
ATOM 579 N N . ALA A 1 79 ? -3.740 -9.453 3.674 1.00 95.00 79 ALA A N 1
ATOM 580 C CA . ALA A 1 79 ? -3.879 -8.706 4.922 1.00 95.00 79 ALA A CA 1
ATOM 581 C C . ALA A 1 79 ? -5.139 -9.086 5.720 1.00 95.00 79 ALA A C 1
ATOM 583 O O . ALA A 1 79 ? -5.176 -8.876 6.925 1.00 95.00 79 ALA A O 1
ATOM 584 N N . ALA A 1 80 ? -6.162 -9.624 5.052 1.00 92.06 80 ALA A N 1
ATOM 585 C CA . ALA A 1 80 ? -7.422 -10.045 5.665 1.00 92.06 80 ALA A CA 1
ATOM 586 C C . ALA A 1 80 ? -7.404 -11.491 6.204 1.00 92.06 80 ALA A C 1
ATOM 588 O O . ALA A 1 80 ? -8.430 -11.968 6.688 1.00 92.06 80 ALA A O 1
ATOM 589 N N . LYS A 1 81 ? -6.274 -12.197 6.075 1.00 80.94 81 LYS A N 1
ATOM 590 C CA . LYS A 1 81 ? -6.052 -13.529 6.654 1.00 80.94 81 LYS A CA 1
ATOM 591 C C . LYS A 1 81 ? -5.451 -13.414 8.044 1.00 80.94 81 LYS A C 1
ATOM 593 O O . LYS A 1 81 ? -5.885 -14.198 8.913 1.00 80.94 81 LYS A O 1
#